Protein AF-A0A7K4G3H6-F1 (afdb_monomer_lite)

Foldseek 3Di:
DDDPPPDDDDPPDFWFADPDCAAEDEDPDPVVLVCLVPRAEHEYDYELVVLLVSLPDPGAYAYECLNYPLSLVDLSNLLSQLVSVHEHEDECQCLVPDDPVVNVVSLVSLLSSVVSCVVNVHHYAYYQNDPDPVSDDDLVVQLVSVVSSPDDSVRSRCRTGVSNNVSVVSSVD

pLDDT: mean 82.92, std 17.86, range [22.83, 97.38]

Sequence (173 aa):
MHDLNCFVPDKAIDLGIVATRVPTIELKSQKDLNRLQDVGVASLSGSEELLCKACLKKEFFLINPLQTPGFFKSDALVRSVADNDRVFELPLRPLLHASFVYRAKALRELRLFLKKCLKLKAKFVFTSRAESEFDLKTEREIIAILIQLGLTSQQASFVLNTQAKRVFEEFLK

Radius of gyration: 15.82 Å; chains: 1; bounding box: 39×47×40 Å

Structure (mmCIF, N/CA/C/O backbone):
data_AF-A0A7K4G3H6-F1
#
_entry.id   AF-A0A7K4G3H6-F1
#
loop_
_atom_site.group_PDB
_atom_site.id
_atom_site.type_symbol
_atom_site.label_atom_id
_atom_site.label_alt_id
_atom_site.label_comp_id
_atom_site.label_asym_id
_atom_site.label_entity_id
_atom_site.label_seq_id
_atom_site.pdbx_PDB_ins_code
_atom_site.Cartn_x
_atom_site.Cartn_y
_atom_site.Cartn_z
_atom_site.occupancy
_atom_site.B_iso_or_equiv
_atom_site.auth_seq_id
_atom_site.auth_comp_id
_atom_site.auth_asym_id
_atom_site.auth_atom_id
_atom_site.pdbx_PDB_model_num
ATOM 1 N N . MET A 1 1 ? 14.775 -32.510 -0.076 1.00 31.86 1 MET A N 1
ATOM 2 C CA . MET A 1 1 ? 14.380 -31.471 -1.050 1.00 31.86 1 MET A CA 1
ATOM 3 C C . MET A 1 1 ? 14.150 -30.228 -0.214 1.00 31.86 1 MET A C 1
ATOM 5 O O . MET A 1 1 ? 13.321 -30.282 0.679 1.00 31.86 1 MET A O 1
ATOM 9 N N . HIS A 1 2 ? 15.064 -29.269 -0.331 1.00 27.70 2 HIS A N 1
ATOM 10 C CA . HIS A 1 2 ? 15.474 -28.379 0.754 1.00 27.70 2 HIS A CA 1
ATOM 11 C C . HIS A 1 2 ? 14.349 -27.500 1.305 1.00 27.70 2 HIS A C 1
ATOM 13 O O . HIS A 1 2 ? 13.728 -26.748 0.556 1.00 27.70 2 HIS A O 1
ATOM 19 N N . ASP A 1 3 ? 14.158 -27.584 2.624 1.00 22.83 3 ASP A N 1
ATOM 20 C CA . ASP A 1 3 ? 13.513 -26.558 3.431 1.00 22.83 3 ASP A CA 1
ATOM 21 C C . ASP A 1 3 ? 14.121 -25.201 3.071 1.00 22.83 3 ASP A C 1
ATOM 23 O O . ASP A 1 3 ? 15.307 -24.938 3.299 1.00 22.83 3 ASP A O 1
ATOM 27 N N . LEU A 1 4 ? 13.302 -24.345 2.460 1.00 26.48 4 LEU A N 1
ATOM 28 C CA . LEU A 1 4 ? 13.585 -22.926 2.331 1.00 26.48 4 LEU A CA 1
ATOM 29 C C . LEU A 1 4 ? 13.566 -22.361 3.746 1.00 26.48 4 LEU A C 1
ATOM 31 O O . LEU A 1 4 ? 12.511 -21.988 4.253 1.00 26.48 4 LEU A O 1
ATOM 35 N N . ASN A 1 5 ? 14.743 -22.353 4.372 1.00 28.92 5 ASN A N 1
ATOM 36 C CA . ASN A 1 5 ? 15.042 -21.621 5.589 1.00 28.92 5 ASN A CA 1
ATOM 37 C C . ASN A 1 5 ? 14.546 -20.178 5.438 1.00 28.92 5 ASN A C 1
ATOM 39 O O . ASN A 1 5 ? 15.234 -19.295 4.929 1.00 28.92 5 ASN A O 1
ATOM 43 N N . CYS A 1 6 ? 13.320 -19.967 5.901 1.00 34.03 6 CYS A N 1
ATOM 44 C CA . CYS A 1 6 ? 12.812 -18.745 6.479 1.00 34.03 6 CYS A CA 1
ATOM 45 C C . CYS A 1 6 ? 13.825 -18.246 7.515 1.00 34.03 6 CYS A C 1
ATOM 47 O O . CYS A 1 6 ? 13.784 -18.613 8.686 1.00 34.03 6 CYS A O 1
ATOM 49 N N . PHE A 1 7 ? 14.774 -17.430 7.061 1.00 29.78 7 PHE A N 1
ATOM 50 C CA . PHE A 1 7 ? 15.720 -16.749 7.930 1.00 29.78 7 PHE A CA 1
ATOM 51 C C . PHE A 1 7 ? 15.033 -15.519 8.527 1.00 29.78 7 PHE A C 1
ATOM 53 O O . PHE A 1 7 ? 15.065 -14.426 7.967 1.00 29.78 7 PHE A O 1
ATOM 60 N N . VAL A 1 8 ? 14.372 -15.723 9.663 1.00 48.41 8 VAL A N 1
ATOM 61 C CA . VAL A 1 8 ? 14.082 -14.669 10.642 1.00 48.41 8 VAL A CA 1
ATOM 62 C C . VAL A 1 8 ? 14.346 -15.275 12.020 1.00 48.41 8 VAL A C 1
ATOM 64 O O . VAL A 1 8 ? 13.499 -16.017 12.518 1.00 48.41 8 VAL A O 1
ATOM 67 N N . PRO A 1 9 ? 15.573 -15.117 12.554 1.00 37.91 9 PRO A N 1
ATOM 68 C CA . PRO A 1 9 ? 15.765 -14.352 13.809 1.00 37.91 9 PRO A CA 1
ATOM 69 C C . PRO A 1 9 ? 17.187 -13.719 13.916 1.00 37.91 9 PRO A C 1
ATOM 71 O O . PRO A 1 9 ? 18.065 -14.034 13.123 1.00 37.91 9 PRO A O 1
ATOM 74 N N . ASP A 1 10 ? 17.566 -12.792 14.802 1.00 34.66 10 ASP A N 1
ATOM 75 C CA . ASP A 1 10 ? 16.933 -12.121 15.956 1.00 34.66 10 ASP A CA 1
ATOM 76 C C . ASP A 1 10 ? 16.599 -10.651 15.666 1.00 34.66 10 ASP A C 1
ATOM 78 O O . ASP A 1 10 ? 16.140 -9.908 16.531 1.00 34.66 10 ASP A O 1
ATOM 82 N N . LYS A 1 11 ? 16.855 -10.243 14.416 1.00 37.81 11 LYS A N 1
ATOM 83 C CA . LYS A 1 11 ? 16.518 -8.956 13.834 1.00 37.81 11 LYS A CA 1
ATOM 84 C C . LYS A 1 11 ? 15.503 -9.126 12.692 1.00 37.81 11 LYS A C 1
ATOM 86 O O . LYS A 1 11 ? 15.862 -8.927 11.540 1.00 37.81 11 LYS A O 1
ATOM 91 N N . ALA A 1 12 ? 14.215 -9.366 12.928 1.00 46.94 12 ALA A N 1
ATOM 92 C CA . ALA A 1 12 ? 13.213 -8.989 11.903 1.00 46.94 12 ALA A CA 1
ATOM 93 C C . ALA A 1 12 ? 13.159 -7.450 11.679 1.00 46.94 12 ALA A C 1
ATOM 95 O O . ALA A 1 12 ? 12.305 -6.938 10.964 1.00 46.94 12 ALA A O 1
ATOM 96 N N . ILE A 1 13 ? 14.040 -6.701 12.351 1.00 42.88 13 ILE A N 1
ATOM 97 C CA . ILE A 1 13 ? 13.653 -5.770 13.424 1.00 42.88 13 ILE A CA 1
ATOM 98 C C . ILE A 1 13 ? 14.260 -4.384 13.217 1.00 42.88 13 ILE A C 1
ATOM 100 O O . ILE A 1 13 ? 13.740 -3.433 13.790 1.00 42.88 13 ILE A O 1
ATOM 104 N N . ASP A 1 14 ? 15.292 -4.241 12.378 1.00 35.94 14 ASP A N 1
ATOM 105 C CA . ASP A 1 14 ? 15.905 -2.931 12.171 1.00 35.94 14 ASP A CA 1
ATOM 106 C C . ASP A 1 14 ? 15.125 -2.088 11.152 1.00 35.94 14 ASP A C 1
ATOM 108 O O . ASP A 1 14 ? 14.586 -1.083 11.580 1.00 35.94 14 ASP A O 1
ATOM 112 N N . LEU A 1 15 ? 14.950 -2.437 9.870 1.00 39.56 15 LEU A N 1
ATOM 113 C CA . LEU A 1 15 ? 14.328 -1.483 8.923 1.00 39.56 15 LEU A CA 1
ATOM 114 C C . LEU A 1 15 ? 13.613 -2.121 7.699 1.00 39.56 15 LEU A C 1
ATOM 116 O O . LEU A 1 15 ? 14.007 -1.950 6.549 1.00 39.56 15 LEU A O 1
ATOM 120 N N . GLY A 1 16 ? 12.472 -2.781 7.910 1.00 46.47 16 GLY A N 1
ATOM 121 C CA . GLY A 1 16 ? 11.363 -2.530 6.974 1.00 46.47 16 GLY A CA 1
ATOM 122 C C . GLY A 1 16 ? 11.033 -3.532 5.864 1.00 46.47 16 GLY A C 1
ATOM 123 O O . GLY A 1 16 ? 10.542 -3.099 4.826 1.00 46.47 16 GLY A O 1
ATOM 124 N N . ILE A 1 17 ? 11.160 -4.850 6.058 1.00 42.31 17 ILE A N 1
ATOM 125 C CA . ILE A 1 17 ? 10.399 -5.815 5.233 1.00 42.31 17 ILE A CA 1
ATOM 126 C C . ILE A 1 17 ? 9.949 -6.995 6.095 1.00 42.31 17 ILE A C 1
ATOM 128 O O . ILE A 1 17 ? 10.699 -7.936 6.332 1.00 42.31 17 ILE A O 1
ATOM 132 N N . VAL A 1 18 ? 8.693 -6.962 6.538 1.00 44.44 18 VAL A N 1
ATOM 133 C CA . VAL A 1 18 ? 8.062 -8.095 7.221 1.00 44.44 18 VAL A CA 1
ATOM 134 C C . VAL A 1 18 ? 7.477 -9.026 6.161 1.00 44.44 18 VAL A C 1
ATOM 136 O O . VAL A 1 18 ? 6.500 -8.694 5.492 1.00 44.44 18 VAL A O 1
ATOM 139 N N . ALA A 1 19 ? 8.087 -10.199 6.010 1.00 44.12 19 ALA A N 1
ATOM 140 C CA . ALA A 1 19 ? 7.541 -11.331 5.272 1.00 44.12 19 ALA A CA 1
ATOM 141 C C . ALA A 1 19 ? 6.750 -12.245 6.224 1.00 44.12 19 ALA A C 1
ATOM 143 O O . ALA A 1 19 ? 7.074 -13.414 6.399 1.00 44.12 19 ALA A O 1
ATOM 144 N N . THR A 1 20 ? 5.699 -11.726 6.855 1.00 50.47 20 THR A N 1
ATOM 145 C CA . THR A 1 20 ? 4.594 -12.588 7.284 1.00 50.47 20 THR A CA 1
ATOM 146 C C . THR A 1 20 ? 3.672 -12.732 6.080 1.00 50.47 20 THR A C 1
ATOM 148 O O . THR A 1 20 ? 3.374 -11.752 5.393 1.00 50.47 20 THR A O 1
ATOM 151 N N . ARG A 1 21 ? 3.256 -13.960 5.746 1.00 58.66 21 ARG A N 1
ATOM 152 C CA . ARG A 1 21 ? 2.259 -14.197 4.690 1.00 58.66 21 ARG A CA 1
ATOM 153 C C . ARG A 1 21 ? 0.907 -13.654 5.163 1.00 58.66 21 ARG A C 1
ATOM 155 O O . ARG A 1 21 ? 0.052 -14.418 5.583 1.00 58.66 21 ARG A O 1
ATOM 162 N N . VAL A 1 22 ? 0.722 -12.337 5.117 1.00 71.50 22 VAL A N 1
ATOM 163 C CA . VAL A 1 22 ? -0.568 -11.688 5.360 1.00 71.50 22 VAL A CA 1
ATOM 164 C C . VAL A 1 22 ? -1.465 -12.046 4.176 1.00 71.50 22 VAL A C 1
ATOM 166 O O . VAL A 1 22 ? -1.185 -11.581 3.076 1.00 71.50 22 VAL A O 1
ATOM 169 N N . PRO A 1 23 ? -2.508 -12.876 4.294 1.00 80.81 23 PRO A N 1
ATOM 170 C CA . PRO A 1 23 ? -3.346 -13.207 3.145 1.00 80.81 23 PRO A CA 1
ATOM 171 C C . PRO A 1 23 ? -3.970 -11.942 2.540 1.00 80.81 23 PRO A C 1
ATOM 173 O O . PRO A 1 23 ? -4.316 -11.000 3.257 1.00 80.81 23 PRO A O 1
ATOM 176 N N . THR A 1 24 ? -4.101 -11.908 1.212 1.00 86.12 24 THR A N 1
ATOM 177 C CA . THR A 1 24 ? -4.947 -10.909 0.550 1.00 86.12 24 THR A CA 1
ATOM 178 C C . THR A 1 24 ? -6.343 -11.493 0.378 1.00 86.12 24 THR A C 1
ATOM 180 O O . THR A 1 24 ? -6.496 -12.532 -0.260 1.00 86.12 24 THR A O 1
ATOM 183 N N . ILE A 1 25 ? -7.347 -10.834 0.949 1.00 89.81 25 ILE A N 1
ATOM 184 C CA . ILE A 1 25 ? -8.756 -11.214 0.853 1.00 89.81 25 ILE A CA 1
ATOM 185 C C . ILE A 1 25 ? -9.446 -10.231 -0.081 1.00 89.81 25 ILE A C 1
ATOM 187 O O . ILE A 1 25 ? -9.478 -9.028 0.174 1.00 89.81 25 ILE A O 1
ATOM 191 N N . GLU A 1 26 ? -10.032 -10.759 -1.145 1.00 92.31 26 GLU A N 1
ATOM 192 C CA . GLU A 1 26 ? -10.871 -9.983 -2.047 1.00 92.31 26 GLU A CA 1
ATOM 193 C C . GLU A 1 26 ? -12.307 -9.942 -1.507 1.00 92.31 26 GLU A C 1
ATOM 195 O O . GLU A 1 26 ? -12.999 -10.961 -1.452 1.00 92.31 26 GLU A O 1
ATOM 200 N N . LEU A 1 27 ? -12.765 -8.756 -1.114 1.00 92.75 27 LEU A N 1
ATOM 201 C CA . LEU A 1 27 ? -14.144 -8.496 -0.724 1.00 92.75 27 LEU A CA 1
ATOM 202 C C . LEU A 1 27 ? -15.015 -8.406 -1.977 1.00 92.75 27 LEU A C 1
ATOM 204 O O . LEU A 1 27 ? -14.896 -7.468 -2.768 1.00 92.75 27 LEU A O 1
ATOM 208 N N . LYS A 1 28 ? -15.931 -9.364 -2.132 1.00 93.12 28 LYS A N 1
ATOM 209 C CA . LYS A 1 28 ? -16.864 -9.429 -3.268 1.00 93.12 28 LYS A CA 1
ATOM 210 C C . LYS A 1 28 ? -18.259 -8.969 -2.883 1.00 93.12 28 LYS A C 1
ATOM 212 O O . LYS A 1 28 ? -19.043 -8.560 -3.734 1.00 93.12 28 LYS A O 1
ATOM 217 N N . SER A 1 29 ? -18.587 -9.052 -1.599 1.00 93.00 29 SER A N 1
ATOM 218 C CA . SER A 1 29 ? -19.915 -8.765 -1.085 1.00 93.00 29 SER A CA 1
ATOM 219 C C . SER A 1 29 ? -19.886 -8.272 0.358 1.00 93.00 29 SER A C 1
ATOM 221 O O . SER A 1 29 ? -18.923 -8.455 1.100 1.00 93.00 29 SER A O 1
ATOM 223 N N . GLN A 1 30 ? -21.017 -7.726 0.803 1.00 89.62 30 GLN A N 1
ATOM 224 C CA . GLN A 1 30 ? -21.213 -7.338 2.200 1.00 89.62 30 GLN A CA 1
ATOM 225 C C . GLN A 1 30 ? -21.077 -8.525 3.175 1.00 89.62 30 GLN A C 1
ATOM 227 O O . GLN A 1 30 ? -20.737 -8.320 4.336 1.00 89.62 30 GLN A O 1
ATOM 232 N N . LYS A 1 31 ? -21.326 -9.766 2.727 1.00 89.12 31 LYS A N 1
ATOM 233 C CA . LYS A 1 31 ? -21.191 -10.962 3.576 1.00 89.12 31 LYS A CA 1
ATOM 234 C C . LYS A 1 31 ? -19.735 -11.226 3.960 1.00 89.12 31 LYS A C 1
ATOM 236 O O . LYS A 1 31 ? -19.487 -11.708 5.062 1.00 89.12 31 LYS A O 1
ATOM 241 N N . ASP A 1 32 ? -18.789 -10.862 3.097 1.00 89.38 32 ASP A N 1
ATOM 242 C CA . ASP A 1 32 ? -17.357 -11.056 3.345 1.00 89.38 32 ASP A CA 1
ATOM 243 C C . ASP A 1 32 ? -16.868 -10.163 4.493 1.00 89.38 32 ASP A C 1
ATOM 245 O O . ASP A 1 32 ? -16.053 -10.590 5.304 1.00 89.38 32 ASP A O 1
ATOM 249 N N . LEU A 1 33 ? -17.461 -8.973 4.653 1.00 86.88 33 LEU A N 1
ATOM 250 C CA . LEU A 1 33 ? -17.162 -8.051 5.755 1.00 86.88 33 LEU A CA 1
ATOM 251 C C . LEU A 1 33 ? -17.510 -8.612 7.138 1.00 86.88 33 LEU A C 1
ATOM 253 O O . LEU A 1 33 ? -16.933 -8.179 8.131 1.00 86.88 33 LEU A O 1
ATOM 257 N N . ASN A 1 34 ? -18.474 -9.531 7.219 1.00 85.88 34 ASN A N 1
ATOM 258 C CA . ASN A 1 34 ? -18.852 -10.156 8.486 1.00 85.88 34 ASN A CA 1
ATOM 259 C C . ASN A 1 34 ? -17.911 -11.304 8.857 1.00 85.88 34 ASN A C 1
ATOM 261 O O . ASN A 1 34 ? -17.786 -11.621 10.030 1.00 85.88 34 ASN A O 1
ATOM 265 N N . ARG A 1 35 ? -17.230 -11.894 7.870 1.00 83.94 35 ARG A N 1
ATOM 266 C CA . ARG A 1 35 ? -16.268 -12.984 8.070 1.00 83.94 35 ARG A CA 1
ATOM 267 C C . ARG A 1 35 ? -14.885 -12.491 8.482 1.00 83.94 35 ARG A C 1
ATOM 269 O O . ARG A 1 35 ? -14.069 -13.297 8.898 1.00 83.94 35 ARG A O 1
ATOM 276 N N . LEU A 1 36 ? -14.617 -11.185 8.382 1.00 82.25 36 LEU A N 1
ATOM 277 C CA . LEU A 1 36 ? -13.319 -10.595 8.736 1.00 82.25 36 LEU A CA 1
ATOM 278 C C . LEU A 1 36 ? -12.918 -10.829 10.199 1.00 82.25 36 LEU A C 1
ATOM 280 O O . LEU A 1 36 ? -11.729 -10.828 10.495 1.00 82.25 36 LEU A O 1
ATOM 284 N N . GLN A 1 37 ? -13.889 -11.066 11.083 1.00 76.12 37 GLN A N 1
ATOM 285 C CA . GLN A 1 37 ? -13.658 -11.337 12.506 1.00 76.12 37 GLN A CA 1
ATOM 286 C C . GLN A 1 37 ? -12.841 -12.613 12.738 1.00 76.12 37 GLN A C 1
ATOM 288 O O . GLN A 1 37 ? -12.096 -12.693 13.709 1.00 76.12 37 GLN A O 1
ATOM 293 N N . ASP A 1 38 ? -12.925 -13.571 11.812 1.00 73.44 38 ASP A N 1
ATOM 294 C CA . ASP A 1 38 ? -12.332 -14.900 11.962 1.00 73.44 38 ASP A CA 1
ATOM 295 C C . ASP A 1 38 ? -10.960 -15.031 11.278 1.00 73.44 38 ASP A C 1
ATOM 297 O O . ASP A 1 38 ? -10.314 -16.073 11.379 1.00 73.44 38 ASP A O 1
ATOM 301 N N . VAL A 1 39 ? -10.507 -14.005 10.542 1.00 71.00 39 VAL A N 1
ATOM 302 C CA . VAL A 1 39 ? -9.335 -14.123 9.647 1.00 71.00 39 VAL A CA 1
ATOM 303 C C . VAL A 1 39 ? -8.034 -13.619 10.282 1.00 71.00 39 VAL A C 1
ATOM 305 O O . VAL A 1 39 ? -6.953 -13.818 9.728 1.00 71.00 39 VAL A O 1
ATOM 308 N N . GLY A 1 40 ? -8.109 -13.001 11.463 1.00 73.44 40 GLY A N 1
ATOM 309 C CA . GLY A 1 40 ? -6.957 -12.370 12.099 1.00 73.44 40 GLY A CA 1
ATOM 310 C C . GLY A 1 40 ? -6.388 -11.254 11.218 1.00 73.44 40 GLY A C 1
ATOM 311 O O . GLY A 1 40 ? -7.108 -10.354 10.792 1.00 73.44 40 GLY A O 1
ATOM 312 N N . VAL A 1 41 ? -5.089 -11.317 10.931 1.00 76.25 41 VAL A N 1
ATOM 313 C CA . VAL A 1 41 ? -4.372 -10.308 10.146 1.00 76.25 41 VAL A CA 1
ATOM 314 C C . VAL A 1 41 ? -4.516 -10.558 8.642 1.00 76.25 41 VAL A C 1
ATOM 316 O O . VAL A 1 41 ? -4.060 -11.578 8.126 1.00 76.25 41 VAL A O 1
ATOM 319 N N . ALA A 1 42 ? -5.066 -9.585 7.911 1.00 84.62 42 ALA A N 1
ATOM 320 C CA . ALA A 1 42 ? -5.242 -9.670 6.462 1.00 84.62 42 ALA A CA 1
ATOM 321 C C . ALA A 1 42 ? -5.010 -8.337 5.736 1.00 84.62 42 ALA A C 1
ATOM 323 O O . ALA A 1 42 ? -5.022 -7.255 6.323 1.00 84.62 42 ALA A O 1
ATOM 324 N N . SER A 1 43 ? -4.829 -8.430 4.421 1.00 89.19 43 SER A N 1
ATOM 325 C CA . SER A 1 43 ? -4.845 -7.305 3.488 1.00 89.19 43 SER A CA 1
ATOM 326 C C . SER A 1 43 ? -6.090 -7.403 2.617 1.00 89.19 43 SER A C 1
ATOM 328 O O . SER A 1 43 ? -6.368 -8.463 2.066 1.00 89.19 43 SER A O 1
ATOM 330 N N . LEU A 1 44 ? -6.865 -6.333 2.502 1.00 92.88 44 LEU A N 1
ATOM 331 C CA . LEU A 1 44 ? -8.163 -6.346 1.836 1.00 92.88 44 LEU A CA 1
ATOM 332 C C . LEU A 1 44 ? -8.087 -5.651 0.484 1.00 92.88 44 LEU A C 1
ATOM 334 O O . LEU A 1 44 ? -7.578 -4.536 0.377 1.00 92.88 44 LEU A O 1
ATOM 338 N N . SER A 1 45 ? -8.655 -6.282 -0.533 1.00 93.25 45 SER A N 1
ATOM 339 C CA . SER A 1 45 ? -8.959 -5.668 -1.825 1.00 93.25 45 SER A CA 1
ATOM 340 C C . SER A 1 45 ? -10.455 -5.767 -2.110 1.00 93.25 45 SER A C 1
ATOM 342 O O . SER A 1 45 ? -11.169 -6.514 -1.446 1.00 93.25 45 SER A O 1
ATOM 344 N N . GLY A 1 46 ? -10.970 -4.983 -3.054 1.00 92.75 46 GLY A N 1
ATOM 345 C CA . GLY A 1 46 ? -12.390 -5.012 -3.404 1.00 92.75 46 GLY A CA 1
ATOM 346 C C . GLY A 1 46 ? -12.855 -3.710 -4.037 1.00 92.75 46 GLY A C 1
ATOM 347 O O . GLY A 1 46 ? -12.048 -2.896 -4.478 1.00 92.75 46 GLY A O 1
ATOM 348 N N . SER A 1 47 ? -14.169 -3.502 -4.086 1.00 93.06 47 SER A N 1
ATOM 349 C CA . SER A 1 47 ? -14.726 -2.217 -4.515 1.00 93.06 47 SER A CA 1
ATOM 350 C C . SER A 1 47 ? -14.474 -1.128 -3.471 1.00 93.06 47 SER A C 1
ATOM 352 O O . SER A 1 47 ? -14.395 -1.399 -2.272 1.00 93.06 47 SER A O 1
ATOM 354 N N . GLU A 1 48 ? -14.413 0.127 -3.919 1.00 93.12 48 GLU A N 1
ATOM 355 C CA . GLU A 1 48 ? -14.277 1.292 -3.038 1.00 93.12 48 GLU A CA 1
ATOM 356 C C . GLU A 1 48 ? -15.321 1.296 -1.913 1.00 93.12 48 GLU A C 1
ATOM 358 O O . GLU A 1 48 ? -14.985 1.530 -0.756 1.00 93.12 48 GLU A O 1
ATOM 363 N N . GLU A 1 49 ? -16.575 0.973 -2.234 1.00 93.50 49 GLU A N 1
ATOM 364 C CA . GLU A 1 49 ? -17.659 0.915 -1.254 1.00 93.50 49 GLU A CA 1
ATOM 365 C C . GLU A 1 49 ? -17.389 -0.123 -0.154 1.00 93.50 49 GLU A C 1
ATOM 367 O O . GLU A 1 49 ? -17.549 0.171 1.033 1.00 93.50 49 GLU A O 1
ATOM 372 N N . LEU A 1 50 ? -16.956 -1.332 -0.530 1.00 94.19 50 LEU A N 1
ATOM 373 C CA . LEU A 1 50 ? -16.661 -2.396 0.429 1.00 94.19 50 LEU A CA 1
ATOM 374 C C . LEU A 1 50 ? -15.435 -2.061 1.277 1.00 94.19 50 LEU A C 1
ATOM 376 O O . LEU A 1 50 ? -15.462 -2.308 2.479 1.00 94.19 50 LEU A O 1
ATOM 380 N N . LEU A 1 51 ? -14.399 -1.457 0.690 1.00 94.31 51 LEU A N 1
ATOM 381 C CA . LEU A 1 51 ? -13.205 -1.042 1.427 1.00 94.31 51 LEU A CA 1
ATOM 382 C C . LEU A 1 51 ? -13.507 0.088 2.421 1.00 94.31 51 LEU A C 1
ATOM 384 O O . LEU A 1 51 ? -13.086 0.002 3.571 1.00 94.31 51 LEU A O 1
ATOM 388 N N . CYS A 1 52 ? -14.308 1.086 2.038 1.00 94.75 52 CYS A N 1
ATOM 389 C CA . CYS A 1 52 ? -14.771 2.129 2.960 1.00 94.75 52 CYS A CA 1
ATOM 390 C C . CYS A 1 52 ? -15.577 1.539 4.128 1.00 94.75 52 CYS A C 1
ATOM 392 O O . CYS A 1 52 ? -15.390 1.924 5.280 1.00 94.75 52 CYS A O 1
ATOM 394 N N . LYS A 1 53 ? -16.462 0.570 3.854 1.00 94.75 53 LYS A N 1
ATOM 395 C CA . LYS A 1 53 ? -17.208 -0.137 4.907 1.00 94.75 53 LYS A CA 1
ATOM 396 C C . LYS A 1 53 ? -16.304 -1.011 5.772 1.00 94.75 53 LYS A C 1
ATOM 398 O O . LYS A 1 53 ? -16.562 -1.129 6.967 1.00 94.75 53 LYS A O 1
ATOM 403 N N . ALA A 1 54 ? -15.263 -1.610 5.191 1.00 93.44 54 ALA A N 1
ATOM 404 C CA . ALA A 1 54 ? -14.263 -2.353 5.940 1.00 93.44 54 ALA A CA 1
ATOM 405 C C . ALA A 1 54 ? -13.581 -1.430 6.947 1.00 93.44 54 ALA A C 1
ATOM 407 O O . ALA A 1 54 ? -13.538 -1.786 8.113 1.00 93.44 54 ALA A O 1
ATOM 408 N N . CYS A 1 55 ? -13.170 -0.216 6.560 1.00 93.56 55 CYS A N 1
ATOM 409 C CA . CYS A 1 55 ? -12.497 0.731 7.457 1.00 93.56 55 CYS A CA 1
ATOM 410 C C . CYS A 1 55 ? -13.243 1.007 8.778 1.00 93.56 55 CYS A C 1
ATOM 412 O O . CYS A 1 55 ? -12.580 1.246 9.784 1.00 93.56 55 CYS A O 1
ATOM 414 N N . LEU A 1 56 ? -14.579 0.910 8.791 1.00 93.44 56 LEU A N 1
ATOM 415 C CA . LEU A 1 56 ? -15.439 1.105 9.972 1.00 93.44 56 LEU A CA 1
ATOM 416 C C . LEU A 1 56 ? -15.450 -0.076 10.957 1.00 93.44 56 LEU A C 1
ATOM 418 O O . LEU A 1 56 ? -16.013 0.026 12.048 1.00 93.44 56 LEU A O 1
ATOM 422 N N . LYS A 1 57 ? -14.912 -1.230 10.560 1.00 90.50 57 LYS A N 1
ATOM 423 C CA . LYS A 1 57 ? -14.822 -2.426 11.404 1.00 90.50 57 LYS A CA 1
ATOM 424 C C . LYS A 1 57 ? -13.832 -2.197 12.553 1.00 90.50 57 LYS A C 1
ATOM 426 O O . LYS A 1 57 ? -13.195 -1.152 12.598 1.00 90.50 57 LYS A O 1
ATOM 431 N N . LYS A 1 58 ? -13.718 -3.114 13.518 1.00 86.25 58 LYS A N 1
ATOM 432 C CA . LYS A 1 58 ? -12.784 -2.955 14.660 1.00 86.25 58 LYS A CA 1
ATOM 433 C C . LYS A 1 58 ? -11.473 -3.697 14.440 1.00 86.25 58 LYS A C 1
ATOM 435 O O . LYS A 1 58 ? -10.430 -3.270 14.913 1.00 86.25 58 LYS A O 1
ATOM 440 N N . GLU A 1 59 ? -11.547 -4.780 13.690 1.00 86.06 59 GLU A N 1
ATOM 441 C CA . GLU A 1 59 ? -10.465 -5.695 13.368 1.00 86.06 59 GLU A CA 1
ATOM 442 C C . GLU A 1 59 ? -9.339 -4.952 12.639 1.00 86.06 59 GLU A C 1
ATOM 444 O O . GLU A 1 59 ? -9.600 -3.979 11.926 1.00 86.06 59 GLU A O 1
ATOM 449 N N . PHE A 1 60 ? -8.086 -5.368 12.820 1.00 84.31 60 PHE A N 1
ATOM 450 C CA . PHE A 1 60 ? -6.955 -4.762 12.123 1.00 84.31 60 PHE A CA 1
ATOM 451 C C . PHE A 1 60 ? -6.713 -5.450 10.779 1.00 84.31 60 PHE A C 1
ATOM 453 O O . PHE A 1 60 ? -6.514 -6.658 10.699 1.00 84.31 60 PHE A O 1
ATOM 460 N N . PHE A 1 61 ? -6.706 -4.664 9.710 1.00 88.69 61 PHE A N 1
ATOM 461 C CA . PHE A 1 61 ? -6.389 -5.117 8.363 1.00 88.69 61 PHE A CA 1
ATOM 462 C C . PHE A 1 61 ? -5.703 -3.990 7.600 1.00 88.69 61 PHE A C 1
ATOM 464 O O . PHE A 1 61 ? -5.901 -2.802 7.878 1.00 88.69 61 PHE A O 1
ATOM 471 N N . LEU A 1 62 ? -4.916 -4.373 6.603 1.00 91.56 62 LEU A N 1
ATOM 472 C CA . LEU A 1 62 ? -4.392 -3.438 5.621 1.00 91.56 62 LEU A CA 1
ATOM 473 C C . LEU A 1 62 ? -5.362 -3.306 4.451 1.00 91.56 62 LEU A C 1
ATOM 475 O O . LEU A 1 62 ? -6.097 -4.235 4.134 1.00 91.56 62 LEU A O 1
ATOM 479 N N . ILE A 1 63 ? -5.344 -2.162 3.778 1.00 93.75 63 ILE A N 1
ATOM 480 C CA . ILE A 1 63 ? -6.121 -1.943 2.556 1.00 93.75 63 ILE A CA 1
ATOM 481 C C . ILE A 1 63 ? -5.171 -1.972 1.365 1.00 93.75 63 ILE A C 1
ATOM 483 O O . ILE A 1 63 ? -4.300 -1.117 1.276 1.00 93.75 63 ILE A O 1
ATOM 487 N N . ASN A 1 64 ? -5.335 -2.904 0.433 1.00 93.06 64 ASN A N 1
ATOM 488 C CA . ASN A 1 64 ? -4.575 -2.948 -0.812 1.00 93.06 64 ASN A CA 1
ATOM 489 C C . ASN A 1 64 ? -5.370 -2.275 -1.944 1.00 93.06 64 ASN A C 1
ATOM 491 O O . ASN A 1 64 ? -6.254 -2.895 -2.547 1.00 93.06 64 ASN A O 1
ATOM 495 N N . PRO A 1 65 ? -5.052 -1.015 -2.289 1.00 87.50 65 PRO A N 1
ATOM 496 C CA . PRO A 1 65 ? -5.811 -0.277 -3.282 1.00 87.50 65 PRO A CA 1
ATOM 497 C C . PRO A 1 65 ? -5.424 -0.668 -4.716 1.00 87.50 65 PRO A C 1
ATOM 499 O O . PRO A 1 65 ? -6.181 -0.382 -5.636 1.00 87.50 65 PRO A O 1
ATOM 502 N N . LEU A 1 66 ? -4.283 -1.338 -4.941 1.00 87.62 66 LEU A N 1
ATOM 503 C CA . LEU A 1 66 ? -3.766 -1.604 -6.292 1.00 87.62 66 LEU A CA 1
ATOM 504 C C . LEU A 1 66 ? -4.652 -2.554 -7.108 1.00 87.62 66 LEU A C 1
ATOM 506 O O . LEU A 1 66 ? -4.588 -2.551 -8.334 1.00 87.62 66 LEU A O 1
ATOM 510 N N . GLN A 1 67 ? -5.473 -3.357 -6.433 1.00 83.00 67 GLN A N 1
ATOM 511 C CA . GLN A 1 67 ? -6.455 -4.240 -7.067 1.00 83.00 67 GLN A CA 1
ATOM 512 C C . GLN A 1 67 ? -7.822 -3.564 -7.267 1.00 83.00 67 GLN A C 1
ATOM 514 O O . GLN A 1 67 ? -8.716 -4.157 -7.859 1.00 83.00 67 GLN A O 1
ATOM 519 N N . THR A 1 68 ? -7.993 -2.324 -6.798 1.00 85.44 68 THR A N 1
ATOM 520 C CA . THR A 1 68 ? -9.248 -1.573 -6.917 1.00 85.44 68 THR A CA 1
ATOM 521 C C . THR A 1 68 ? -9.215 -0.703 -8.179 1.00 85.44 68 THR A C 1
ATOM 523 O O . THR A 1 68 ? -8.377 0.201 -8.280 1.00 85.44 68 THR A O 1
ATOM 526 N N . PRO A 1 69 ? -10.111 -0.910 -9.162 1.00 84.00 69 PRO A N 1
ATOM 527 C CA . PRO A 1 69 ? -10.140 -0.087 -10.367 1.00 84.00 69 PRO A CA 1
ATOM 528 C C . PRO A 1 69 ? -10.294 1.401 -10.038 1.00 84.00 69 PRO A C 1
ATOM 530 O O . PRO A 1 69 ? -11.206 1.806 -9.325 1.00 84.00 69 PRO A O 1
ATOM 533 N N . GLY A 1 70 ? -9.399 2.237 -10.570 1.00 88.31 70 GLY A N 1
ATOM 534 C CA . GLY A 1 70 ? -9.479 3.687 -10.380 1.00 88.31 70 GLY A CA 1
ATOM 535 C C . GLY A 1 70 ? -9.148 4.184 -8.968 1.00 88.31 70 GLY A C 1
ATOM 536 O O . GLY A 1 70 ? -9.426 5.349 -8.689 1.00 88.31 70 GLY A O 1
ATOM 537 N N . PHE A 1 71 ? -8.519 3.371 -8.109 1.00 89.88 71 PHE A N 1
ATOM 538 C CA . PHE A 1 71 ? -8.184 3.723 -6.718 1.00 89.88 71 PHE A CA 1
ATOM 539 C C . PHE A 1 71 ? -7.524 5.101 -6.551 1.00 89.88 71 PHE A C 1
ATOM 541 O O . PHE A 1 71 ? -7.834 5.846 -5.627 1.00 89.88 71 PHE A O 1
ATOM 548 N N . PHE A 1 72 ? -6.657 5.491 -7.489 1.00 92.56 72 PHE A N 1
ATOM 549 C CA . PHE A 1 72 ? -5.955 6.776 -7.483 1.00 92.56 72 PHE A CA 1
ATOM 550 C C . PHE A 1 72 ? -6.880 7.998 -7.609 1.00 92.56 72 PHE A C 1
ATOM 552 O O . PHE A 1 72 ? -6.460 9.129 -7.350 1.00 92.56 72 PHE A O 1
ATOM 559 N N . LYS A 1 73 ? -8.136 7.799 -8.026 1.00 92.75 73 LYS A N 1
ATOM 560 C CA . LYS A 1 73 ? -9.152 8.849 -8.135 1.00 92.75 73 LYS A CA 1
ATOM 561 C C . LYS A 1 73 ? -9.967 9.010 -6.856 1.00 92.75 73 LYS A C 1
ATOM 563 O O . LYS A 1 73 ? -10.451 10.116 -6.633 1.00 92.75 73 LYS A O 1
ATOM 568 N N . SER A 1 74 ? -10.065 7.987 -6.010 1.00 90.81 74 SER A N 1
ATOM 569 C CA . SER A 1 74 ? -10.942 8.015 -4.839 1.00 90.81 74 SER A CA 1
ATOM 570 C C . SER A 1 74 ? -10.402 8.920 -3.733 1.00 90.81 74 SER A C 1
ATOM 572 O O . SER A 1 74 ? -9.372 8.635 -3.128 1.00 90.81 74 SER A O 1
ATOM 574 N N . ASP A 1 75 ? -11.107 10.014 -3.447 1.00 94.62 75 ASP A N 1
ATOM 575 C CA . ASP A 1 75 ? -10.885 10.783 -2.216 1.00 94.62 75 ASP A CA 1
ATOM 576 C C . ASP A 1 75 ? -11.623 10.154 -1.028 1.00 94.62 75 ASP A C 1
ATOM 578 O O . ASP A 1 75 ? -11.160 10.277 0.105 1.00 94.62 75 ASP A O 1
ATOM 582 N N . ALA A 1 76 ? -12.749 9.472 -1.269 1.00 94.62 76 ALA A N 1
ATOM 583 C CA . ALA A 1 76 ? -13.571 8.896 -0.210 1.00 94.62 76 ALA A CA 1
ATOM 584 C C . ALA A 1 76 ? -12.846 7.752 0.508 1.00 94.62 76 ALA A C 1
ATOM 586 O O . ALA A 1 76 ? -12.813 7.744 1.735 1.00 94.62 76 ALA A O 1
ATOM 587 N N . LEU A 1 77 ? -12.182 6.856 -0.231 1.00 95.44 77 LEU A N 1
ATOM 588 C CA . LEU A 1 77 ? -11.398 5.773 0.363 1.00 95.44 77 LEU A CA 1
ATOM 589 C C . LEU A 1 77 ? -10.204 6.307 1.156 1.00 95.44 77 LEU A C 1
ATOM 591 O O . LEU A 1 77 ? -9.939 5.846 2.262 1.00 95.44 77 LEU A O 1
ATOM 595 N N . VAL A 1 78 ? -9.498 7.307 0.622 1.00 97.38 78 VAL A N 1
ATOM 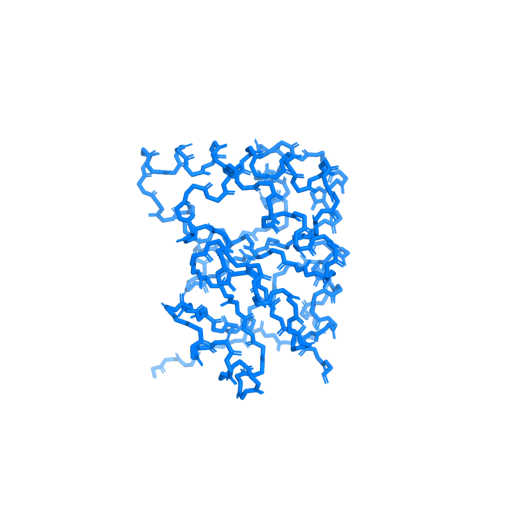596 C CA . VAL A 1 78 ? -8.343 7.903 1.310 1.00 97.38 78 VAL A CA 1
ATOM 597 C C . VAL A 1 78 ? -8.774 8.590 2.607 1.00 97.38 78 VAL A C 1
ATOM 599 O O . VAL A 1 78 ? -8.108 8.420 3.625 1.00 97.38 78 VAL A O 1
ATOM 602 N N . ARG A 1 79 ? -9.901 9.316 2.596 1.00 97.25 79 ARG A N 1
ATOM 603 C CA . ARG A 1 79 ? -10.484 9.892 3.817 1.00 97.25 79 ARG A CA 1
ATOM 604 C C . ARG A 1 79 ? -10.931 8.813 4.788 1.00 97.25 79 ARG A C 1
ATOM 606 O O . ARG A 1 79 ? -10.559 8.875 5.945 1.00 97.25 79 ARG A O 1
ATOM 613 N N . SER A 1 80 ? -11.636 7.788 4.313 1.00 96.12 80 SER A N 1
ATOM 614 C CA . SER A 1 80 ? -12.084 6.679 5.156 1.00 96.12 80 SER A CA 1
ATOM 615 C C . SER A 1 80 ? -10.911 5.998 5.866 1.00 96.12 80 SER A C 1
ATOM 617 O O . SER A 1 80 ? -10.992 5.728 7.063 1.00 96.12 80 SER A O 1
ATOM 619 N N . VAL A 1 81 ? -9.790 5.800 5.168 1.00 96.19 81 VAL A N 1
ATOM 620 C CA . VAL A 1 81 ? -8.565 5.271 5.773 1.00 96.19 81 VAL A CA 1
ATOM 621 C C . VAL A 1 81 ? -7.972 6.231 6.804 1.00 96.19 81 VAL A C 1
ATOM 623 O O . VAL A 1 81 ? -7.608 5.783 7.888 1.00 96.19 81 VAL A O 1
ATOM 626 N N . ALA A 1 82 ? -7.892 7.528 6.502 1.00 96.25 82 ALA A N 1
ATOM 627 C CA . ALA A 1 82 ? -7.360 8.527 7.431 1.00 96.25 82 ALA A CA 1
ATOM 628 C C . ALA A 1 82 ? -8.230 8.688 8.693 1.00 96.25 82 ALA A C 1
ATOM 630 O O . ALA A 1 82 ? -7.701 8.708 9.801 1.00 96.25 82 ALA A O 1
ATOM 631 N N . ASP A 1 83 ? -9.551 8.756 8.528 1.00 96.31 83 ASP A N 1
ATOM 632 C CA . ASP A 1 83 ? -10.517 9.023 9.598 1.00 96.31 83 ASP A CA 1
ATOM 633 C C . ASP A 1 83 ? -10.676 7.829 10.553 1.00 96.31 83 ASP A C 1
ATOM 635 O O . ASP A 1 83 ? -10.964 8.017 11.731 1.00 96.31 83 ASP A O 1
ATOM 639 N N . ASN A 1 84 ? -10.468 6.600 10.062 1.00 94.50 84 ASN A N 1
ATOM 640 C CA . ASN A 1 84 ? -10.616 5.363 10.844 1.00 94.50 84 ASN A CA 1
ATOM 641 C C . ASN A 1 84 ? -9.272 4.725 11.229 1.00 94.50 84 ASN A C 1
ATOM 643 O O . ASN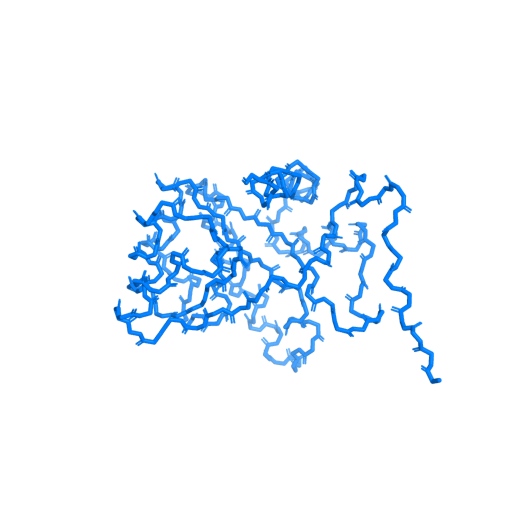 A 1 84 ? -9.209 3.530 11.513 1.00 94.50 84 ASN A O 1
ATOM 647 N N . ASP A 1 85 ? -8.193 5.506 11.183 1.00 90.88 85 ASP A N 1
ATOM 648 C CA . ASP A 1 85 ? -6.826 5.095 11.512 1.00 90.88 85 ASP A CA 1
ATOM 649 C C . ASP A 1 85 ? -6.347 3.805 10.820 1.00 90.88 85 ASP A C 1
ATOM 651 O O . ASP A 1 85 ? -5.608 2.989 11.375 1.00 90.88 85 ASP A O 1
ATOM 655 N N . ARG A 1 86 ? -6.778 3.604 9.573 1.00 92.88 86 ARG A N 1
ATOM 656 C CA . ARG A 1 86 ? -6.389 2.448 8.763 1.00 92.88 86 ARG A CA 1
ATOM 657 C C . ARG A 1 86 ? -5.092 2.715 8.020 1.00 92.88 86 ARG A C 1
ATOM 659 O O . ARG A 1 86 ? -4.609 3.844 7.936 1.00 92.88 86 ARG A O 1
ATOM 666 N N . VAL A 1 87 ? -4.526 1.654 7.452 1.00 93.44 87 VAL A N 1
ATOM 667 C CA . VAL A 1 87 ? -3.265 1.724 6.714 1.00 93.44 87 VAL A CA 1
ATOM 668 C C . VAL A 1 87 ? -3.430 1.090 5.341 1.00 93.44 87 VAL A C 1
ATOM 670 O O . VAL A 1 87 ? -3.884 -0.049 5.219 1.00 93.44 87 VAL A O 1
ATOM 673 N N . PHE A 1 88 ? -3.034 1.814 4.296 1.00 95.19 88 PHE A N 1
ATOM 674 C CA . PHE A 1 88 ? -2.892 1.216 2.974 1.00 95.19 88 PHE A CA 1
ATOM 675 C C . PHE A 1 88 ? -1.643 0.337 2.902 1.00 95.19 88 PHE A C 1
ATOM 677 O O . PHE A 1 88 ? -0.559 0.759 3.294 1.00 95.19 88 PHE A O 1
ATOM 684 N N . GLU A 1 89 ? -1.765 -0.848 2.322 1.00 92.06 89 GLU A N 1
ATOM 685 C CA . GLU A 1 89 ? -0.634 -1.642 1.869 1.00 92.06 89 GLU A CA 1
ATOM 686 C C . GLU A 1 89 ? -0.332 -1.345 0.404 1.00 92.06 89 GLU A C 1
ATOM 688 O O . GLU A 1 89 ? -1.201 -1.458 -0.461 1.00 92.06 89 GLU A O 1
ATOM 693 N N . LEU A 1 90 ? 0.926 -1.028 0.117 1.00 91.56 90 LEU A N 1
ATOM 694 C CA . LEU A 1 90 ? 1.429 -0.811 -1.230 1.00 91.56 90 LEU A CA 1
ATOM 695 C C . LEU A 1 90 ? 2.460 -1.898 -1.557 1.00 91.56 90 LEU A C 1
ATOM 697 O O . LEU A 1 90 ? 3.646 -1.727 -1.259 1.00 91.56 90 LEU A O 1
ATOM 701 N N . PRO A 1 91 ? 2.024 -3.031 -2.136 1.00 88.31 91 PRO A N 1
ATOM 702 C CA . PRO A 1 91 ? 2.930 -4.121 -2.451 1.00 88.31 91 PRO A CA 1
ATOM 703 C C . PRO A 1 91 ? 3.771 -3.799 -3.692 1.00 88.31 91 PRO A C 1
ATOM 705 O O . PRO A 1 91 ? 3.250 -3.390 -4.732 1.00 88.31 91 PRO A O 1
ATOM 708 N N . LEU A 1 92 ? 5.080 -4.029 -3.600 1.00 87.94 92 LEU A N 1
ATOM 709 C CA . LEU A 1 92 ? 6.037 -3.770 -4.673 1.00 87.94 92 LEU A CA 1
ATOM 710 C C . LEU A 1 92 ? 6.002 -4.854 -5.759 1.00 87.94 92 LEU A C 1
ATOM 712 O O . LEU A 1 92 ? 6.112 -4.531 -6.943 1.00 87.94 92 LEU A O 1
ATOM 716 N N . ARG A 1 93 ? 5.823 -6.130 -5.389 1.00 89.00 93 ARG A N 1
ATOM 717 C CA . ARG A 1 93 ? 5.875 -7.259 -6.334 1.00 89.00 93 ARG A CA 1
ATOM 718 C C . ARG A 1 93 ? 4.990 -7.078 -7.582 1.00 89.00 93 ARG A C 1
ATOM 720 O O . ARG A 1 93 ? 5.515 -7.269 -8.680 1.00 89.00 93 ARG A O 1
ATOM 727 N N . PRO A 1 94 ? 3.713 -6.645 -7.496 1.00 89.06 94 PRO A N 1
ATOM 728 C CA . PRO A 1 94 ? 2.898 -6.400 -8.690 1.00 89.06 94 PRO A CA 1
ATOM 729 C C . PRO A 1 94 ? 3.510 -5.394 -9.676 1.00 89.06 94 PRO A C 1
ATOM 731 O O . PRO A 1 94 ? 3.290 -5.504 -10.878 1.00 89.06 94 PRO A O 1
ATOM 734 N N . LEU A 1 95 ? 4.300 -4.428 -9.195 1.00 89.88 95 LEU A N 1
ATOM 735 C CA . LEU A 1 95 ? 4.993 -3.455 -10.044 1.00 89.88 95 LEU A CA 1
ATOM 736 C C . LEU A 1 95 ? 6.245 -4.056 -10.697 1.00 89.88 95 LEU A C 1
ATOM 738 O O . LEU A 1 95 ? 6.527 -3.755 -11.858 1.00 89.88 95 LEU A O 1
ATOM 742 N N . LEU A 1 96 ? 6.978 -4.915 -9.979 1.00 89.56 96 LEU A N 1
ATOM 743 C CA . LEU A 1 96 ? 8.180 -5.587 -10.492 1.00 89.56 96 LEU A CA 1
ATOM 744 C C . LEU A 1 96 ? 7.855 -6.554 -11.634 1.00 89.56 96 LEU A C 1
ATOM 746 O O . LEU A 1 96 ? 8.583 -6.594 -12.623 1.00 89.56 96 LEU A O 1
ATOM 750 N N . HIS A 1 97 ? 6.738 -7.274 -11.531 1.00 91.31 97 HIS A N 1
ATOM 751 C CA . HIS A 1 97 ? 6.323 -8.285 -12.516 1.00 91.31 97 HIS A CA 1
ATOM 752 C C . HIS A 1 97 ? 5.359 -7.764 -13.584 1.00 91.31 97 HIS A C 1
ATOM 754 O O . HIS A 1 97 ? 5.005 -8.478 -14.517 1.00 91.31 97 HIS A O 1
ATOM 760 N N . ALA A 1 98 ? 4.941 -6.503 -13.484 1.00 91.19 98 ALA A N 1
ATOM 761 C CA . ALA A 1 98 ? 4.133 -5.860 -14.508 1.00 91.19 98 ALA A CA 1
ATOM 762 C C . ALA A 1 98 ? 4.882 -5.747 -15.847 1.00 91.19 98 ALA A C 1
ATOM 764 O O . ALA A 1 98 ? 6.077 -5.431 -15.872 1.00 91.19 98 ALA A O 1
ATOM 765 N N . SER A 1 99 ? 4.151 -5.894 -16.959 1.00 94.50 99 SER A N 1
ATOM 766 C CA . SER A 1 99 ? 4.648 -5.541 -18.295 1.00 94.50 99 SER A CA 1
ATOM 767 C C . SER A 1 99 ? 5.011 -4.054 -18.364 1.00 94.50 99 SER A C 1
ATOM 769 O O . SER A 1 99 ? 4.485 -3.250 -17.597 1.00 94.50 99 SER A O 1
ATOM 771 N N . PHE A 1 100 ? 5.880 -3.658 -19.298 1.00 93.00 100 PHE A N 1
ATOM 772 C CA . PHE A 1 100 ? 6.370 -2.276 -19.393 1.00 93.00 100 PHE A CA 1
ATOM 773 C C . PHE A 1 100 ? 5.241 -1.228 -19.418 1.00 93.00 100 PHE A C 1
ATOM 775 O O . PHE A 1 100 ? 5.240 -0.285 -18.625 1.00 93.00 100 PHE A O 1
ATOM 782 N N . VAL A 1 101 ? 4.238 -1.432 -20.279 1.00 93.50 101 VAL A N 1
ATOM 783 C CA . VAL A 1 101 ? 3.098 -0.512 -20.430 1.00 93.50 101 VAL A CA 1
ATOM 784 C C . VAL A 1 101 ? 2.259 -0.460 -19.152 1.00 93.50 101 VAL A C 1
ATOM 786 O O . VAL A 1 101 ? 1.904 0.624 -18.682 1.00 93.50 101 VAL A O 1
ATOM 789 N N . TYR A 1 102 ? 1.969 -1.620 -18.556 1.00 91.62 102 TYR A N 1
ATOM 790 C CA . TYR A 1 102 ? 1.181 -1.684 -17.328 1.00 91.62 102 TYR A CA 1
ATOM 791 C C . TYR A 1 102 ? 1.931 -1.062 -16.148 1.00 91.62 102 TYR A C 1
ATOM 793 O O . TYR A 1 102 ? 1.349 -0.298 -15.383 1.00 91.62 102 TYR A O 1
ATOM 801 N N . ARG A 1 103 ? 3.239 -1.312 -16.038 1.00 92.75 103 ARG A N 1
ATOM 802 C CA . ARG A 1 103 ? 4.108 -0.751 -15.001 1.00 92.75 103 ARG A CA 1
ATOM 803 C C . ARG A 1 103 ? 4.134 0.769 -15.069 1.00 92.75 103 ARG A C 1
ATOM 805 O O . ARG A 1 103 ? 3.933 1.418 -14.049 1.00 92.75 103 ARG A O 1
ATOM 812 N N . ALA A 1 104 ? 4.330 1.346 -16.255 1.00 93.19 104 ALA A N 1
ATOM 813 C CA . ALA A 1 104 ? 4.344 2.798 -16.429 1.00 93.19 104 ALA A CA 1
ATOM 814 C C . ALA A 1 104 ? 3.013 3.438 -15.992 1.00 93.19 104 ALA A C 1
ATOM 816 O O . ALA A 1 104 ? 3.004 4.444 -15.276 1.00 93.19 104 ALA A O 1
ATOM 817 N N . LYS A 1 105 ? 1.885 2.818 -16.364 1.00 93.25 105 LYS A N 1
ATOM 818 C CA . LYS A 1 105 ? 0.551 3.245 -15.925 1.00 93.25 105 LYS A CA 1
ATOM 819 C C . LYS A 1 105 ? 0.394 3.132 -14.404 1.00 93.25 105 LYS A C 1
ATOM 821 O O . LYS A 1 105 ? 0.032 4.119 -13.768 1.00 93.25 105 LYS A O 1
ATOM 826 N N . ALA A 1 106 ? 0.716 1.978 -13.826 1.00 92.00 106 ALA A N 1
ATOM 827 C CA . ALA A 1 106 ? 0.586 1.720 -12.395 1.00 92.00 106 ALA A CA 1
ATOM 828 C C . ALA A 1 106 ? 1.449 2.674 -11.553 1.00 92.00 106 ALA A C 1
ATOM 830 O O . ALA A 1 106 ? 0.974 3.203 -10.555 1.00 92.00 106 ALA A O 1
ATOM 831 N N . LEU A 1 107 ? 2.681 2.973 -11.981 1.00 93.62 107 LEU A N 1
ATOM 832 C CA . LEU A 1 107 ? 3.554 3.944 -11.311 1.00 93.62 107 LEU A CA 1
ATOM 833 C C . LEU A 1 107 ? 2.972 5.363 -11.345 1.00 93.62 107 LEU A C 1
ATOM 835 O O . LEU A 1 107 ? 3.001 6.067 -10.334 1.00 93.62 107 LEU A O 1
ATOM 839 N N . ARG A 1 108 ? 2.406 5.788 -12.483 1.00 94.88 108 ARG A N 1
ATOM 840 C CA . ARG A 1 108 ? 1.722 7.086 -12.591 1.00 94.88 108 ARG A CA 1
ATOM 841 C C . ARG A 1 108 ? 0.518 7.158 -11.651 1.00 94.88 108 ARG A C 1
ATOM 843 O O . ARG A 1 108 ? 0.353 8.156 -10.951 1.00 94.88 108 ARG A O 1
ATOM 850 N N . GLU A 1 109 ? -0.325 6.130 -11.652 1.00 95.12 109 GLU A N 1
ATOM 851 C CA . GLU A 1 109 ? -1.515 6.056 -10.798 1.00 95.12 109 GLU A CA 1
ATOM 852 C C . GLU A 1 109 ? -1.130 6.035 -9.314 1.00 95.12 109 GLU A C 1
ATOM 854 O O . GLU A 1 109 ? -1.674 6.808 -8.525 1.00 95.12 109 GLU A O 1
ATOM 859 N N . LEU A 1 110 ? -0.112 5.255 -8.948 1.00 95.00 110 LEU A N 1
ATOM 860 C CA . LEU A 1 110 ? 0.420 5.191 -7.591 1.00 95.00 110 LEU A CA 1
ATOM 861 C C . LEU A 1 110 ? 0.994 6.534 -7.125 1.00 95.00 110 LEU A C 1
ATOM 863 O O . LEU A 1 110 ? 0.733 6.951 -6.000 1.00 95.00 110 LEU A O 1
ATOM 867 N N . ARG A 1 111 ? 1.710 7.265 -7.987 1.00 95.75 111 ARG A N 1
ATOM 868 C CA . ARG A 1 111 ? 2.211 8.615 -7.676 1.00 95.75 111 ARG A CA 1
ATOM 869 C C . ARG A 1 111 ? 1.078 9.605 -7.391 1.00 95.75 111 ARG A C 1
ATOM 871 O O . ARG A 1 111 ? 1.169 10.403 -6.457 1.00 95.75 111 A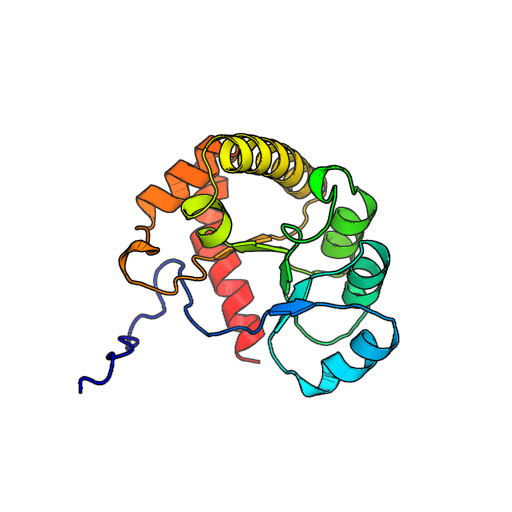RG A O 1
ATOM 878 N N . LEU A 1 112 ? -0.002 9.559 -8.174 1.00 96.19 112 LEU A N 1
ATOM 879 C CA . LEU A 1 112 ? -1.189 10.386 -7.925 1.00 96.19 112 LEU A CA 1
ATOM 880 C C . LEU A 1 112 ? -1.865 10.012 -6.603 1.00 96.19 112 LEU A C 1
ATOM 882 O O . LEU A 1 112 ? -2.228 10.897 -5.829 1.00 96.19 112 LEU A O 1
ATOM 886 N N . PHE A 1 113 ? -1.989 8.714 -6.336 1.00 96.75 113 PHE A N 1
ATOM 887 C CA . PHE A 1 113 ? -2.559 8.197 -5.100 1.00 96.75 113 PHE A CA 1
ATOM 888 C C . PHE A 1 113 ? -1.744 8.610 -3.867 1.00 96.75 113 PHE A C 1
ATOM 890 O O . PHE A 1 113 ? -2.296 9.182 -2.933 1.00 96.75 113 PHE A O 1
ATOM 897 N N . LEU A 1 114 ? -0.421 8.437 -3.890 1.00 96.00 114 LEU A N 1
ATOM 898 C CA . LEU A 1 114 ? 0.470 8.831 -2.794 1.00 96.00 114 LEU A CA 1
ATOM 899 C C . LEU A 1 114 ? 0.384 10.328 -2.489 1.00 96.00 114 LEU A C 1
ATOM 901 O O . LEU A 1 114 ? 0.316 10.716 -1.324 1.00 96.00 114 LEU A O 1
ATOM 905 N N . LYS A 1 115 ? 0.291 11.179 -3.520 1.00 95.88 115 LYS A N 1
ATOM 906 C CA . LYS A 1 115 ? 0.062 12.619 -3.329 1.00 95.88 115 LYS A CA 1
ATOM 907 C C . LYS A 1 115 ? -1.233 12.895 -2.554 1.00 95.88 115 LYS A C 1
ATOM 909 O O . LYS A 1 115 ? -1.258 13.800 -1.719 1.00 95.88 115 LYS A O 1
ATOM 914 N N . LYS A 1 116 ? -2.299 12.125 -2.804 1.00 96.12 116 LYS A N 1
ATOM 915 C CA . LYS A 1 116 ? -3.556 12.220 -2.045 1.00 96.12 116 LYS A CA 1
ATOM 916 C C . LYS A 1 116 ? -3.392 11.718 -0.616 1.00 96.12 116 LYS A C 1
ATOM 918 O O . LYS A 1 116 ? -3.818 12.425 0.292 1.00 96.12 116 LYS A O 1
ATOM 923 N N . CYS A 1 117 ? -2.734 10.576 -0.411 1.00 96.56 117 CYS A N 1
ATOM 924 C CA . CYS A 1 117 ? -2.461 10.052 0.928 1.00 96.56 117 CYS A CA 1
ATOM 925 C C . CYS A 1 117 ? -1.707 11.072 1.784 1.00 96.56 117 CYS A C 1
ATOM 927 O O . CYS A 1 117 ? -2.122 11.348 2.902 1.00 96.56 117 CYS A O 1
ATOM 929 N N . LEU A 1 118 ? -0.673 11.717 1.233 1.00 95.31 118 LEU A N 1
ATOM 930 C CA . LEU A 1 118 ? 0.065 12.776 1.927 1.00 95.31 118 LEU A CA 1
ATOM 931 C C . LEU A 1 118 ? -0.820 13.994 2.235 1.00 95.31 118 LEU A C 1
ATOM 933 O O . LEU A 1 118 ? -0.811 14.490 3.359 1.00 95.31 118 LEU A O 1
ATOM 937 N N . LYS A 1 119 ? -1.616 14.462 1.262 1.00 95.94 119 LYS A N 1
ATOM 938 C CA . LYS A 1 119 ? -2.517 15.617 1.436 1.00 95.94 119 LYS A CA 1
ATOM 939 C C . LYS A 1 119 ? -3.578 15.371 2.513 1.00 95.94 119 LYS A C 1
ATOM 941 O O . LYS A 1 119 ? -3.891 16.277 3.279 1.00 95.94 119 LYS A O 1
ATOM 946 N N . LEU A 1 120 ? -4.145 14.168 2.538 1.00 96.62 120 LEU A N 1
ATOM 947 C CA . LEU A 1 120 ? -5.232 13.769 3.435 1.00 96.62 120 LEU A CA 1
ATOM 948 C C . LEU A 1 120 ? -4.730 13.046 4.693 1.00 96.62 120 LEU A C 1
ATOM 950 O O . LEU A 1 120 ? -5.541 12.598 5.492 1.00 96.62 120 LEU A O 1
ATOM 954 N N . LYS A 1 121 ? -3.407 12.954 4.880 1.00 95.50 121 LYS A N 1
ATOM 955 C CA . LYS A 1 121 ? -2.747 12.293 6.017 1.00 95.50 121 LYS A CA 1
ATOM 956 C C . LYS A 1 121 ? -3.149 10.821 6.210 1.00 95.50 121 LYS A C 1
ATOM 958 O O . LYS A 1 121 ? -3.094 10.312 7.325 1.00 95.50 121 LYS A O 1
ATOM 963 N N . ALA A 1 122 ? -3.508 10.124 5.134 1.00 96.19 122 ALA A N 1
ATOM 964 C CA . ALA A 1 122 ? -3.770 8.690 5.187 1.00 96.19 122 ALA A CA 1
ATOM 965 C C . ALA A 1 122 ? -2.457 7.914 5.359 1.00 96.19 122 ALA A C 1
ATOM 967 O O . ALA A 1 122 ? -1.484 8.152 4.634 1.00 96.19 122 ALA A O 1
ATOM 968 N N . LYS A 1 123 ? -2.436 6.971 6.305 1.00 94.12 123 LYS A N 1
ATOM 969 C CA . LYS A 1 123 ? -1.276 6.114 6.570 1.00 94.12 123 LYS A CA 1
ATOM 970 C C . LYS A 1 123 ? -1.124 5.069 5.464 1.00 94.12 123 LYS A C 1
ATOM 972 O O . LYS A 1 123 ? -2.104 4.531 4.949 1.00 94.12 123 LYS A O 1
ATOM 977 N N . PHE A 1 124 ? 0.116 4.741 5.123 1.00 93.69 124 PHE A N 1
ATOM 978 C CA . PHE A 1 124 ? 0.431 3.664 4.189 1.00 93.69 124 PHE A CA 1
ATOM 979 C C . PHE A 1 124 ? 1.760 3.004 4.547 1.00 93.69 124 PHE A C 1
ATOM 981 O O . PHE A 1 124 ? 2.628 3.630 5.151 1.00 93.69 124 PHE A O 1
ATOM 988 N N . VAL A 1 125 ? 1.915 1.745 4.157 1.00 90.69 125 VAL A N 1
ATOM 989 C CA . VAL A 1 125 ? 3.137 0.958 4.305 1.00 90.69 125 VAL A CA 1
ATOM 990 C C . VAL A 1 125 ? 3.509 0.350 2.959 1.00 90.69 125 VAL A C 1
ATOM 992 O O . VAL A 1 125 ? 2.640 -0.031 2.174 1.00 90.69 125 VAL A O 1
ATOM 995 N N . PHE A 1 126 ? 4.806 0.282 2.683 1.00 87.62 126 PHE A N 1
ATOM 996 C CA . PHE A 1 126 ? 5.336 -0.384 1.501 1.00 87.62 126 PHE A CA 1
ATOM 997 C C . PHE A 1 126 ? 5.765 -1.798 1.880 1.00 87.62 126 PHE A C 1
ATOM 999 O O . PHE A 1 126 ? 6.465 -1.980 2.873 1.00 87.62 126 PHE A O 1
ATOM 1006 N N . THR A 1 127 ? 5.343 -2.797 1.111 1.00 85.38 127 THR A N 1
ATOM 1007 C CA . THR A 1 127 ? 5.674 -4.202 1.385 1.00 85.38 127 THR A CA 1
ATOM 1008 C C . THR A 1 127 ? 6.275 -4.850 0.149 1.00 85.38 127 THR A C 1
ATOM 1010 O O . THR A 1 127 ? 5.948 -4.489 -0.980 1.00 85.38 127 THR A O 1
ATOM 1013 N N . SER A 1 128 ? 7.181 -5.814 0.327 1.00 83.69 128 SER A N 1
ATOM 1014 C CA . SER A 1 128 ? 7.751 -6.526 -0.823 1.00 83.69 128 SER A CA 1
ATOM 1015 C C . SER A 1 128 ? 6.713 -7.448 -1.463 1.00 83.69 128 SER A C 1
ATOM 1017 O O . SER A 1 128 ? 6.596 -7.471 -2.685 1.00 83.69 128 SER A O 1
ATOM 1019 N N . ARG A 1 129 ? 5.948 -8.184 -0.637 1.00 83.56 129 ARG A N 1
ATOM 1020 C CA . ARG A 1 129 ? 5.159 -9.359 -1.051 1.00 83.56 129 ARG A CA 1
ATOM 1021 C C . AR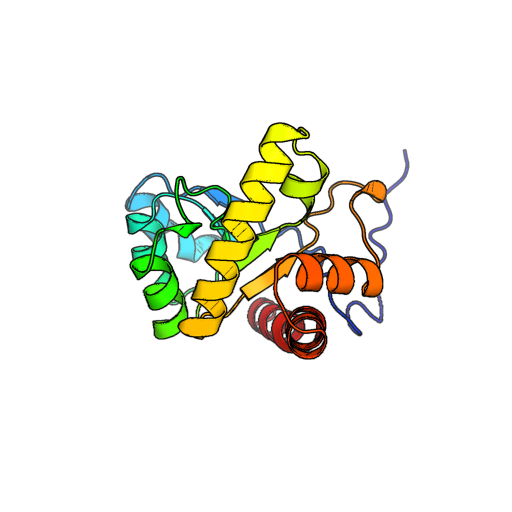G A 1 129 ? 5.983 -10.338 -1.889 1.00 83.56 129 ARG A C 1
ATOM 1023 O O . ARG A 1 129 ? 5.468 -10.909 -2.841 1.00 83.56 129 ARG A O 1
ATOM 1030 N N . ALA A 1 130 ? 7.263 -10.482 -1.549 1.00 82.88 130 ALA A N 1
ATOM 1031 C CA . ALA A 1 130 ? 8.198 -11.338 -2.262 1.00 82.88 130 ALA A CA 1
ATOM 1032 C C . ALA A 1 130 ? 7.744 -12.805 -2.242 1.00 82.88 130 ALA A C 1
ATOM 1034 O O . ALA A 1 130 ? 7.417 -13.344 -1.186 1.00 82.88 130 ALA A O 1
ATOM 1035 N N . GLU A 1 131 ? 7.744 -13.441 -3.410 1.00 83.19 131 GLU A N 1
ATOM 1036 C CA . GLU A 1 131 ? 7.559 -14.890 -3.564 1.00 83.19 131 GLU A CA 1
ATOM 1037 C C . GLU A 1 131 ? 8.887 -15.593 -3.874 1.00 83.19 131 GLU A C 1
ATOM 1039 O O . GLU A 1 131 ? 8.995 -16.807 -3.722 1.00 83.19 131 GLU A O 1
ATOM 1044 N N . SER A 1 132 ? 9.905 -14.828 -4.275 1.00 79.94 132 SER A N 1
ATOM 1045 C CA . SER A 1 132 ? 11.278 -15.291 -4.469 1.00 79.94 132 SER A CA 1
ATOM 1046 C C . SER A 1 132 ? 12.288 -14.256 -3.970 1.00 79.94 132 SER A C 1
ATOM 1048 O O . SER A 1 132 ? 11.954 -13.086 -3.772 1.00 79.94 132 SER A O 1
ATOM 1050 N N . GLU A 1 133 ? 13.546 -14.663 -3.813 1.00 78.94 133 GLU A N 1
ATOM 1051 C CA . GLU A 1 133 ? 14.645 -13.757 -3.450 1.00 78.94 133 GLU A CA 1
ATOM 1052 C C . GLU A 1 133 ? 14.836 -12.607 -4.455 1.00 78.94 133 GLU A C 1
ATOM 1054 O O . GLU A 1 133 ? 15.196 -11.499 -4.066 1.00 78.94 133 GLU A O 1
ATOM 1059 N N . PHE A 1 134 ? 14.495 -12.820 -5.731 1.00 80.94 134 PHE A N 1
ATOM 1060 C CA . PHE A 1 134 ? 14.598 -11.805 -6.786 1.00 80.94 134 PHE A CA 1
ATOM 1061 C C . PHE A 1 134 ? 13.609 -10.640 -6.608 1.00 80.94 134 PHE A C 1
ATOM 1063 O O . 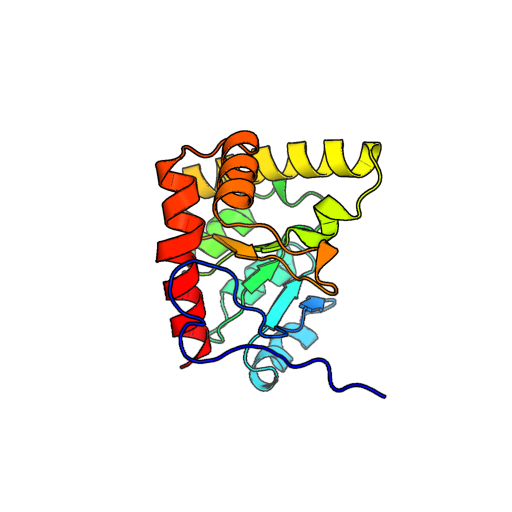PHE A 1 134 ? 13.806 -9.543 -7.149 1.00 80.94 134 PHE A O 1
ATOM 1070 N N . ASP A 1 135 ? 12.556 -10.845 -5.816 1.00 80.94 135 ASP A N 1
ATOM 1071 C CA . ASP A 1 135 ? 11.583 -9.803 -5.491 1.00 80.94 135 ASP A CA 1
ATOM 1072 C C . ASP A 1 135 ? 12.104 -8.851 -4.413 1.00 80.94 135 ASP A C 1
ATOM 1074 O O . ASP A 1 135 ? 11.667 -7.697 -4.346 1.00 80.94 135 ASP A O 1
ATOM 1078 N N . LEU A 1 136 ? 13.063 -9.299 -3.597 1.00 81.56 136 LEU A N 1
ATOM 1079 C CA . LEU A 1 136 ? 13.615 -8.513 -2.502 1.00 81.56 136 LEU A CA 1
ATOM 1080 C C . LEU A 1 136 ? 14.384 -7.302 -3.029 1.00 81.56 136 LEU A C 1
ATOM 1082 O O . LEU A 1 136 ? 14.998 -7.322 -4.099 1.00 81.56 136 LEU A O 1
ATOM 1086 N N . LYS A 1 137 ? 14.303 -6.216 -2.267 1.00 83.56 137 LYS A N 1
ATOM 1087 C CA . LYS A 1 137 ? 15.023 -4.970 -2.506 1.00 83.56 137 LYS A CA 1
ATOM 1088 C C . LYS A 1 137 ? 15.617 -4.514 -1.190 1.00 83.56 137 LYS A C 1
ATOM 1090 O O . LYS A 1 137 ? 15.010 -4.690 -0.136 1.00 83.56 137 LYS A O 1
ATOM 1095 N N . THR A 1 138 ? 16.801 -3.937 -1.259 1.00 84.50 138 THR A N 1
ATOM 1096 C CA . THR A 1 138 ? 17.434 -3.286 -0.118 1.00 84.50 138 THR A CA 1
ATOM 1097 C C . THR A 1 138 ? 16.637 -2.048 0.296 1.00 84.50 138 THR A C 1
ATOM 1099 O O . THR A 1 138 ? 15.913 -1.454 -0.508 1.00 84.50 138 THR A O 1
ATOM 1102 N N . GLU A 1 139 ? 16.812 -1.600 1.540 1.00 83.12 139 GLU A N 1
ATOM 1103 C CA . GLU A 1 139 ? 16.219 -0.347 2.032 1.00 83.12 139 GLU A CA 1
ATOM 1104 C C . GLU A 1 139 ? 16.518 0.834 1.093 1.00 83.12 139 GLU A C 1
ATOM 1106 O O . GLU A 1 139 ? 15.621 1.602 0.742 1.00 83.12 139 GLU A O 1
ATOM 1111 N N . ARG A 1 140 ? 17.763 0.942 0.610 1.00 85.69 140 ARG A N 1
ATOM 1112 C CA . ARG A 1 140 ? 18.179 2.016 -0.306 1.00 85.69 140 ARG A CA 1
ATOM 1113 C C . ARG A 1 140 ? 17.404 1.990 -1.621 1.00 85.69 140 ARG A C 1
ATOM 1115 O O . ARG A 1 140 ? 16.993 3.043 -2.104 1.00 85.69 140 ARG A O 1
ATOM 1122 N N . GLU A 1 141 ? 17.188 0.806 -2.190 1.00 88.56 141 GLU A N 1
ATOM 1123 C CA . GLU A 1 141 ? 16.401 0.648 -3.416 1.00 88.56 141 GLU A CA 1
ATOM 1124 C C . GLU A 1 141 ? 14.933 1.022 -3.192 1.00 88.56 141 GLU A C 1
ATOM 1126 O O . GLU A 1 141 ? 14.350 1.725 -4.018 1.00 88.56 141 GLU A O 1
ATOM 1131 N N . ILE A 1 142 ? 14.340 0.622 -2.061 1.00 88.88 142 ILE A N 1
ATOM 1132 C CA . ILE A 1 142 ? 12.954 0.981 -1.733 1.00 88.88 142 ILE A CA 1
ATOM 1133 C C . ILE A 1 142 ? 12.815 2.494 -1.547 1.00 88.88 142 ILE A C 1
ATOM 1135 O O . ILE A 1 142 ? 11.900 3.096 -2.111 1.00 88.88 142 ILE A O 1
ATOM 1139 N N . ILE A 1 143 ? 13.741 3.134 -0.829 1.00 88.56 143 ILE A N 1
ATOM 1140 C CA . ILE A 1 143 ? 13.761 4.594 -0.670 1.00 88.56 143 ILE A CA 1
ATOM 1141 C C . ILE A 1 143 ? 13.854 5.281 -2.036 1.00 88.56 143 ILE A C 1
ATOM 1143 O O . ILE A 1 143 ? 13.090 6.209 -2.306 1.00 88.56 143 ILE A O 1
ATOM 1147 N N . ALA A 1 144 ? 14.733 4.811 -2.925 1.00 92.00 144 ALA A N 1
ATOM 1148 C CA . ALA A 1 144 ? 14.854 5.363 -4.271 1.00 92.00 144 ALA A CA 1
ATOM 1149 C C . ALA A 1 144 ? 13.540 5.238 -5.064 1.00 92.00 144 ALA A C 1
ATOM 1151 O O . ALA A 1 144 ? 13.104 6.211 -5.681 1.00 92.00 144 ALA A O 1
ATOM 1152 N N . ILE A 1 145 ? 12.865 4.084 -4.999 1.00 91.94 145 ILE A N 1
ATOM 1153 C CA . ILE A 1 145 ? 11.554 3.870 -5.632 1.00 91.94 145 ILE A CA 1
ATOM 1154 C C . ILE A 1 145 ? 10.514 4.855 -5.079 1.00 91.94 145 ILE A C 1
ATOM 1156 O O . ILE A 1 145 ? 9.809 5.508 -5.849 1.00 91.94 145 ILE A O 1
ATOM 1160 N N . LEU A 1 146 ? 10.433 5.006 -3.757 1.00 91.81 146 LEU A N 1
ATOM 1161 C CA . LEU A 1 146 ? 9.494 5.919 -3.100 1.00 91.81 146 LEU A CA 1
ATOM 1162 C C . LEU A 1 146 ? 9.740 7.385 -3.488 1.00 91.81 146 LEU A C 1
ATOM 1164 O O . LEU A 1 146 ? 8.787 8.124 -3.742 1.00 91.81 146 LEU A O 1
ATOM 1168 N N . ILE A 1 147 ? 11.005 7.796 -3.605 1.00 95.69 147 ILE A N 1
ATOM 1169 C CA . ILE A 1 147 ? 11.369 9.136 -4.083 1.00 95.69 147 ILE A CA 1
ATOM 1170 C C . ILE A 1 147 ? 10.897 9.347 -5.528 1.00 95.69 147 ILE A C 1
ATOM 1172 O O . ILE A 1 147 ? 10.293 10.375 -5.838 1.00 95.69 147 ILE A O 1
ATOM 1176 N N . GLN A 1 148 ? 11.080 8.359 -6.411 1.00 93.75 148 GLN A N 1
ATOM 1177 C CA . GLN A 1 148 ? 10.577 8.429 -7.792 1.00 93.75 148 GLN A CA 1
ATOM 1178 C C . GLN A 1 148 ? 9.043 8.505 -7.863 1.00 93.75 148 GLN A C 1
ATOM 1180 O O . GLN A 1 148 ? 8.469 9.155 -8.747 1.00 93.75 148 GLN A O 1
ATOM 1185 N N . LEU A 1 149 ? 8.364 7.903 -6.886 1.00 93.81 149 LEU A N 1
ATOM 1186 C CA . LEU A 1 149 ? 6.918 8.003 -6.701 1.00 93.81 149 LEU A CA 1
ATOM 1187 C C . LEU A 1 149 ? 6.461 9.342 -6.096 1.00 93.81 149 LEU A C 1
ATOM 1189 O O . LEU A 1 149 ? 5.259 9.575 -5.983 1.00 93.81 149 LEU A O 1
ATOM 1193 N N . GLY A 1 150 ? 7.384 10.258 -5.794 1.00 93.81 150 GLY A N 1
ATOM 1194 C CA . GLY A 1 150 ? 7.092 11.636 -5.400 1.00 93.81 150 GLY A CA 1
ATOM 1195 C C . GLY A 1 150 ? 7.165 11.913 -3.899 1.00 93.81 150 GLY A C 1
ATOM 1196 O O . GLY A 1 150 ? 6.694 12.970 -3.478 1.00 93.81 150 GLY A O 1
ATOM 1197 N N . LEU A 1 151 ? 7.730 11.001 -3.104 1.00 95.56 151 LEU A N 1
ATOM 1198 C CA . LEU A 1 151 ? 8.038 11.254 -1.695 1.00 95.56 151 LEU A CA 1
ATOM 1199 C C . LEU A 1 151 ? 9.379 11.988 -1.557 1.00 95.56 151 LEU A C 1
ATOM 1201 O O . LEU A 1 151 ? 10.268 11.876 -2.399 1.00 95.56 151 LEU A O 1
ATOM 1205 N N . THR A 1 152 ? 9.559 12.707 -0.453 1.00 96.94 152 THR A N 1
ATOM 1206 C CA . THR A 1 152 ? 10.892 13.163 -0.037 1.00 96.94 152 THR A CA 1
ATOM 1207 C C . THR A 1 152 ? 11.682 12.008 0.585 1.00 96.94 152 THR A C 1
ATOM 1209 O O . THR A 1 152 ? 11.100 11.030 1.053 1.00 96.94 152 THR A O 1
ATOM 1212 N N . SER A 1 153 ? 13.011 12.129 0.661 1.00 94.12 153 SER A N 1
ATOM 1213 C CA . SER A 1 153 ? 13.861 11.131 1.339 1.00 94.12 153 SER A CA 1
ATOM 1214 C C . SER A 1 153 ? 13.423 10.879 2.793 1.00 94.12 153 SER A C 1
ATOM 1216 O O . SER A 1 153 ? 13.317 9.737 3.234 1.00 94.12 153 SER A O 1
ATOM 1218 N N . GLN A 1 154 ? 13.047 11.944 3.511 1.00 94.31 154 GLN A N 1
ATOM 1219 C CA . GLN A 1 154 ? 12.534 11.862 4.883 1.00 94.31 154 GLN A CA 1
ATOM 1220 C C . GLN A 1 154 ? 11.202 11.102 4.958 1.00 94.31 154 GLN A C 1
ATOM 1222 O O . GLN A 1 154 ? 11.034 10.245 5.819 1.00 94.31 154 GLN A O 1
ATOM 1227 N N . GLN A 1 155 ? 10.265 11.383 4.045 1.00 93.50 155 GLN A N 1
ATOM 1228 C CA . GLN A 1 155 ? 8.986 10.669 3.976 1.00 93.50 155 GLN A CA 1
ATOM 1229 C C . GLN A 1 155 ? 9.189 9.192 3.635 1.00 93.50 155 GLN A C 1
ATOM 1231 O O . GLN A 1 155 ? 8.568 8.333 4.253 1.00 93.50 155 GLN A O 1
ATOM 1236 N N . ALA A 1 156 ? 10.068 8.895 2.677 1.00 90.81 156 ALA A N 1
ATOM 1237 C CA . ALA A 1 156 ? 10.384 7.529 2.281 1.00 90.81 156 ALA A CA 1
ATOM 1238 C C . ALA A 1 156 ? 10.979 6.728 3.451 1.00 90.81 156 ALA A C 1
ATOM 1240 O O . ALA A 1 156 ? 10.505 5.632 3.744 1.00 90.81 156 ALA A O 1
ATOM 1241 N N . SER A 1 157 ? 11.947 7.306 4.169 1.00 89.00 157 SER A N 1
ATOM 1242 C CA . SER A 1 157 ? 12.538 6.681 5.357 1.00 89.00 157 SER A CA 1
ATOM 1243 C C . SER A 1 157 ? 11.513 6.501 6.483 1.00 89.00 157 SER A C 1
ATOM 1245 O O . SER A 1 157 ? 11.429 5.428 7.073 1.00 89.00 157 SER A O 1
ATOM 1247 N N . PHE A 1 158 ? 10.662 7.501 6.738 1.00 88.19 158 PHE A N 1
ATOM 1248 C CA . PHE A 1 158 ? 9.594 7.389 7.737 1.00 88.19 158 PHE A CA 1
ATOM 1249 C C . PHE A 1 158 ? 8.641 6.222 7.444 1.00 88.19 158 PHE A C 1
ATOM 1251 O O . PHE A 1 158 ? 8.288 5.471 8.355 1.00 88.19 158 PHE A O 1
ATOM 1258 N N . VAL A 1 159 ? 8.233 6.059 6.181 1.00 85.19 159 VAL A N 1
ATOM 1259 C CA . VAL A 1 159 ? 7.330 4.980 5.752 1.00 85.19 159 VAL A CA 1
ATOM 1260 C C . VAL A 1 159 ? 7.969 3.610 5.966 1.00 85.19 159 VAL A C 1
ATOM 1262 O O . VAL A 1 159 ? 7.317 2.709 6.494 1.00 85.19 159 VAL A O 1
ATOM 1265 N N . LEU A 1 160 ? 9.237 3.457 5.582 1.00 83.38 160 LEU A N 1
ATOM 1266 C CA . LEU A 1 160 ? 9.940 2.179 5.659 1.00 83.38 160 LEU A CA 1
ATOM 1267 C C . LEU A 1 160 ? 10.285 1.768 7.096 1.00 83.38 160 LEU A C 1
ATOM 1269 O O . LEU A 1 160 ? 10.280 0.583 7.413 1.00 83.38 160 LEU A O 1
ATOM 1273 N N . ASN A 1 161 ? 10.541 2.745 7.966 1.00 81.75 161 ASN A N 1
ATOM 1274 C CA . ASN A 1 161 ? 11.119 2.495 9.281 1.00 81.75 161 ASN A CA 1
ATOM 1275 C C . ASN A 1 161 ? 10.064 2.654 10.378 1.00 81.75 161 ASN A C 1
ATOM 1277 O O . ASN A 1 161 ? 9.638 1.692 11.015 1.00 81.75 161 ASN A O 1
ATOM 1281 N N . THR A 1 162 ? 9.579 3.879 10.575 1.00 83.81 162 THR A N 1
ATOM 1282 C CA . THR A 1 162 ? 8.651 4.199 11.666 1.00 83.81 162 THR A CA 1
ATOM 1283 C C . THR A 1 162 ? 7.248 3.657 11.411 1.00 83.81 162 THR A C 1
ATOM 1285 O O . THR A 1 162 ? 6.650 3.051 12.299 1.00 83.81 162 THR A O 1
ATOM 1288 N N . GLN A 1 163 ? 6.701 3.871 10.213 1.00 83.19 163 GLN A N 1
ATOM 1289 C CA . GLN A 1 163 ? 5.338 3.445 9.900 1.00 83.19 163 GLN A CA 1
ATOM 1290 C C . GLN A 1 163 ? 5.238 1.921 9.774 1.00 83.19 163 GLN A C 1
ATOM 1292 O O . GLN A 1 163 ? 4.278 1.343 10.281 1.00 83.19 163 GLN A O 1
ATOM 1297 N N . ALA A 1 164 ? 6.232 1.266 9.167 1.00 81.50 164 ALA A N 1
ATOM 1298 C CA . ALA A 1 164 ? 6.288 -0.192 9.094 1.00 81.50 164 ALA A CA 1
ATOM 1299 C C . ALA A 1 164 ? 6.350 -0.838 10.486 1.00 81.50 164 ALA A C 1
ATOM 1301 O O . ALA A 1 164 ? 5.597 -1.773 10.753 1.00 81.50 164 ALA A O 1
ATOM 1302 N N . LYS A 1 165 ? 7.172 -0.297 11.399 1.00 80.62 165 LYS A N 1
ATOM 1303 C CA . LYS A 1 165 ? 7.247 -0.777 12.786 1.00 80.62 165 LYS A CA 1
ATOM 1304 C C . LYS A 1 165 ? 5.897 -0.692 13.501 1.00 80.62 165 LYS A C 1
ATOM 1306 O O . LYS A 1 165 ? 5.474 -1.669 14.104 1.00 80.62 165 LYS A O 1
ATOM 1311 N N . ARG A 1 166 ? 5.184 0.433 13.369 1.00 81.62 166 ARG A N 1
ATOM 1312 C CA . ARG A 1 166 ? 3.837 0.597 13.950 1.00 81.62 166 ARG A CA 1
ATOM 1313 C C . ARG A 1 166 ? 2.849 -0.438 13.423 1.00 81.62 166 ARG A C 1
ATOM 1315 O O . ARG A 1 166 ? 2.102 -1.017 14.195 1.00 81.62 166 ARG A O 1
ATOM 1322 N N . VAL A 1 167 ? 2.848 -0.677 12.111 1.00 81.56 167 VAL A N 1
ATOM 1323 C CA . VAL A 1 167 ? 1.982 -1.697 11.497 1.00 81.56 167 VAL A CA 1
ATOM 1324 C C . VAL A 1 167 ? 2.310 -3.090 12.032 1.00 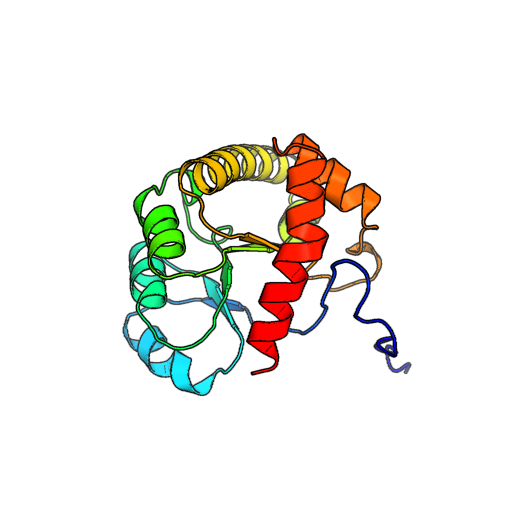81.56 167 VAL A C 1
ATOM 1326 O O . VAL A 1 167 ? 1.404 -3.863 12.315 1.00 81.56 167 VAL A O 1
ATOM 1329 N N . PHE A 1 168 ? 3.595 -3.401 12.195 1.00 77.56 168 PHE A N 1
ATOM 1330 C CA . PHE A 1 168 ? 4.029 -4.677 12.752 1.00 77.56 168 PHE A CA 1
ATOM 1331 C C . PHE A 1 168 ? 3.606 -4.858 14.214 1.00 77.56 168 PHE A C 1
ATOM 1333 O O . PHE A 1 168 ? 3.141 -5.929 14.582 1.00 77.56 168 PHE A O 1
ATOM 1340 N N . GLU A 1 169 ? 3.706 -3.812 15.034 1.00 78.56 169 GLU A N 1
ATOM 1341 C CA . GLU A 1 169 ? 3.234 -3.836 16.423 1.00 78.56 169 GLU A CA 1
ATOM 1342 C C . GLU A 1 169 ? 1.718 -4.071 16.516 1.00 78.56 169 GLU A C 1
ATOM 1344 O O . GLU A 1 169 ? 1.280 -4.811 17.390 1.00 78.56 169 GLU A O 1
ATOM 1349 N N . GLU A 1 170 ? 0.916 -3.509 15.602 1.00 76.75 170 GLU A N 1
ATOM 1350 C CA . GLU A 1 170 ? -0.526 -3.803 15.526 1.00 76.75 170 GLU A CA 1
ATOM 1351 C C . GLU A 1 170 ? -0.820 -5.250 15.105 1.00 76.75 170 GLU A C 1
ATOM 1353 O O . GLU A 1 170 ? -1.835 -5.803 15.509 1.00 76.75 170 GLU A O 1
ATOM 1358 N N . PHE A 1 171 ? 0.062 -5.888 14.328 1.00 70.00 171 PHE A N 1
ATOM 1359 C CA . PHE A 1 171 ? -0.087 -7.300 13.962 1.00 70.00 171 PHE A CA 1
ATOM 1360 C C . PHE A 1 171 ? 0.240 -8.281 15.092 1.00 70.00 171 PHE A C 1
ATOM 1362 O O . PHE A 1 171 ? -0.132 -9.447 14.988 1.00 70.00 171 PHE A O 1
ATOM 1369 N N . LEU A 1 172 ? 0.966 -7.845 16.123 1.00 65.56 172 LEU A N 1
ATOM 1370 C CA . LEU A 1 172 ? 1.362 -8.688 17.256 1.00 65.56 172 LEU A CA 1
ATOM 1371 C C . LEU A 1 172 ? 0.386 -8.631 18.441 1.00 65.56 172 LEU A C 1
ATOM 1373 O O . LEU A 1 172 ? 0.572 -9.384 19.397 1.00 65.56 172 LEU A O 1
ATOM 1377 N N . LYS A 1 173 ? -0.598 -7.728 18.406 1.00 67.12 173 LYS A N 1
ATOM 1378 C CA . LYS A 1 173 ? -1.659 -7.619 19.417 1.00 67.12 173 LYS A CA 1
ATOM 1379 C C . LYS A 1 173 ? -2.764 -8.636 19.160 1.00 67.12 173 LYS A C 1
ATOM 1381 O O . LYS A 1 173 ? -3.295 -9.148 20.168 1.00 67.12 173 LYS A O 1
#

Secondary structure (DSSP, 8-state):
---------S-S-SSS-------EEEE-STTHHHHGGGS-SEEEEE-HHHHHHHHTSSS-EEE-GGGSTTGGG-HHHHHHHHHTT-EEEEESHHHHSS-HHHHHHHHHHHHHHHHHHHHHT-EEEEE---SSGGG---HHHHHHHHHHTT--HHHHHHIIIIIHHHHHHHHT-